Protein AF-A0A2M6GH46-F1 (afdb_monomer_lite)

Foldseek 3Di:
DEEAELPDLDPPDCSVVVSVVVVVVCVVVVHDYYYHYPVPDDPCCVVPDVPPNPPNDPVPD

Structure (mmCIF, N/CA/C/O backbone):
data_AF-A0A2M6GH46-F1
#
_entry.id   AF-A0A2M6GH46-F1
#
loop_
_atom_site.group_PDB
_atom_site.id
_atom_site.type_symbol
_atom_site.label_atom_id
_atom_site.label_alt_id
_atom_site.label_comp_id
_atom_site.label_asym_id
_atom_site.label_entity_id
_atom_site.label_seq_id
_atom_site.pdbx_PDB_ins_code
_atom_site.Cartn_x
_atom_site.Cartn_y
_atom_site.Cartn_z
_atom_site.occupancy
_atom_site.B_iso_or_equiv
_atom_site.auth_seq_id
_atom_site.auth_comp_id
_atom_site.auth_asym_id
_atom_site.auth_atom_id
_atom_site.pdbx_PDB_model_num
ATOM 1 N N . MET A 1 1 ? -13.374 2.069 2.909 1.00 88.62 1 MET A N 1
ATOM 2 C CA . MET A 1 1 ? -11.993 1.564 3.044 1.00 88.62 1 MET A CA 1
ATOM 3 C C . MET A 1 1 ? -11.092 2.428 2.181 1.00 88.62 1 MET A C 1
ATOM 5 O O . MET A 1 1 ? -11.413 2.599 1.012 1.00 88.62 1 MET A O 1
ATOM 9 N N . ILE A 1 2 ? -10.043 3.021 2.751 1.00 97.69 2 ILE A N 1
ATOM 10 C CA . ILE A 1 2 ? -9.089 3.872 2.020 1.00 97.69 2 ILE A CA 1
ATOM 11 C C . ILE A 1 2 ? -7.845 3.050 1.681 1.00 97.69 2 ILE A C 1
ATOM 13 O O . ILE A 1 2 ? -7.288 2.394 2.554 1.00 97.69 2 ILE A O 1
ATOM 17 N N . THR A 1 3 ? -7.393 3.102 0.431 1.00 97.94 3 THR A N 1
ATOM 18 C CA . THR A 1 3 ? -6.118 2.494 0.026 1.00 97.94 3 THR A CA 1
ATOM 19 C C . THR A 1 3 ? -5.110 3.603 -0.222 1.00 97.94 3 THR A C 1
ATOM 21 O O . THR A 1 3 ? -5.342 4.465 -1.068 1.00 97.94 3 THR A O 1
ATOM 24 N N . ILE A 1 4 ? -4.004 3.586 0.514 1.00 97.88 4 ILE A N 1
ATOM 25 C CA . ILE A 1 4 ? -2.866 4.478 0.294 1.00 97.88 4 ILE A CA 1
ATOM 26 C C . ILE A 1 4 ? -1.882 3.746 -0.615 1.00 97.88 4 ILE A C 1
ATOM 28 O O . ILE A 1 4 ? -1.471 2.633 -0.302 1.00 97.88 4 ILE A O 1
ATOM 32 N N . ILE A 1 5 ? -1.506 4.358 -1.737 1.00 95.88 5 ILE A N 1
ATOM 33 C CA . ILE A 1 5 ? -0.566 3.766 -2.696 1.00 95.88 5 ILE A CA 1
ATOM 34 C C . ILE A 1 5 ? 0.795 4.452 -2.541 1.00 95.88 5 ILE A C 1
ATOM 36 O O . ILE A 1 5 ? 0.923 5.644 -2.827 1.00 95.88 5 ILE A O 1
ATOM 40 N N . SER A 1 6 ? 1.822 3.707 -2.120 1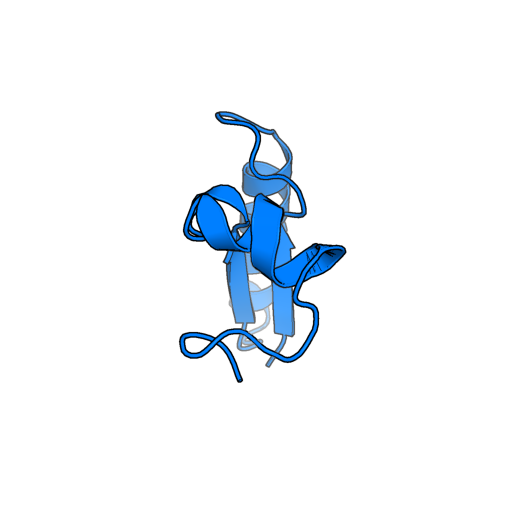.00 95.31 6 SER A N 1
ATOM 41 C CA . SER A 1 6 ? 3.221 4.157 -2.176 1.00 95.31 6 SER A CA 1
ATOM 42 C C . SER A 1 6 ? 3.709 4.025 -3.618 1.00 95.31 6 SER A C 1
ATOM 44 O O . SER A 1 6 ? 4.134 2.963 -4.058 1.00 95.31 6 SER A O 1
ATOM 46 N N . GLY A 1 7 ? 3.577 5.114 -4.381 1.00 91.44 7 GLY A N 1
ATOM 47 C CA . GLY A 1 7 ? 3.693 5.149 -5.846 1.00 91.44 7 GLY A CA 1
ATOM 48 C C . GLY A 1 7 ? 5.093 4.955 -6.438 1.00 91.44 7 GLY A C 1
ATOM 49 O O . GLY A 1 7 ? 5.344 5.397 -7.556 1.00 91.44 7 GLY A O 1
ATOM 50 N N . THR A 1 8 ? 6.025 4.332 -5.723 1.00 88.75 8 THR A N 1
ATOM 51 C CA . THR A 1 8 ? 7.371 4.050 -6.225 1.00 88.75 8 THR A CA 1
ATOM 52 C C . THR A 1 8 ? 7.838 2.679 -5.764 1.00 88.75 8 THR A C 1
ATOM 54 O O . THR A 1 8 ? 7.627 2.297 -4.623 1.00 88.75 8 THR A O 1
ATOM 57 N N . ASN A 1 9 ? 8.507 1.952 -6.654 1.00 88.69 9 ASN A N 1
ATOM 58 C CA . ASN A 1 9 ? 9.181 0.690 -6.355 1.00 88.69 9 ASN A CA 1
ATOM 59 C C . ASN A 1 9 ? 10.679 0.884 -6.056 1.00 88.69 9 ASN A C 1
ATOM 61 O O . ASN A 1 9 ? 11.438 -0.083 -6.022 1.00 88.69 9 ASN A O 1
ATOM 65 N N . ARG A 1 10 ? 11.140 2.134 -5.886 1.00 88.81 10 ARG A N 1
ATOM 66 C CA . ARG A 1 10 ? 12.530 2.425 -5.527 1.00 88.81 10 ARG A CA 1
ATOM 67 C C . ARG A 1 10 ? 12.777 1.977 -4.077 1.00 88.81 10 ARG A C 1
ATOM 69 O O . ARG A 1 10 ? 12.114 2.499 -3.179 1.00 88.81 10 ARG A O 1
ATOM 76 N N . PRO A 1 11 ? 13.767 1.103 -3.815 1.00 87.25 11 PRO A N 1
ATOM 77 C CA . PRO A 1 11 ? 14.139 0.734 -2.454 1.00 87.25 11 PRO A CA 1
ATOM 78 C C . PRO A 1 11 ? 14.460 1.959 -1.596 1.00 87.25 11 PRO A C 1
ATOM 80 O O . PRO A 1 11 ? 15.098 2.902 -2.070 1.00 87.25 11 PRO A O 1
ATOM 83 N N . GLN A 1 12 ? 14.035 1.922 -0.330 1.00 88.75 12 GLN A N 1
ATOM 84 C CA . GLN A 1 12 ? 14.270 2.986 0.658 1.00 88.75 12 GLN A CA 1
ATOM 85 C C . GLN A 1 12 ? 13.666 4.352 0.278 1.00 88.75 12 GLN A C 1
ATOM 87 O O . GLN A 1 12 ? 14.173 5.400 0.677 1.00 88.75 12 GLN A O 1
ATOM 92 N N . ALA A 1 13 ? 12.585 4.376 -0.506 1.00 91.81 13 ALA A N 1
ATOM 93 C CA . ALA A 1 13 ? 11.888 5.618 -0.804 1.00 91.81 13 ALA A CA 1
ATOM 94 C C . ALA A 1 13 ? 11.147 6.175 0.424 1.00 91.81 13 ALA A C 1
ATOM 96 O O . ALA A 1 13 ? 10.418 5.461 1.112 1.00 91.81 13 ALA A O 1
ATOM 97 N N . ASN A 1 14 ? 11.222 7.496 0.619 1.00 95.25 14 ASN A N 1
ATOM 98 C CA . ASN A 1 14 ? 10.462 8.196 1.664 1.00 95.25 14 ASN A CA 1
ATOM 99 C C . ASN A 1 14 ? 8.937 8.097 1.476 1.00 95.25 14 ASN A C 1
ATOM 101 O O . ASN A 1 14 ? 8.190 8.375 2.409 1.00 95.25 14 ASN A O 1
ATOM 105 N N . ALA A 1 15 ? 8.463 7.702 0.288 1.00 95.44 15 ALA A N 1
ATOM 106 C CA . ALA A 1 15 ? 7.040 7.534 0.001 1.00 95.44 15 ALA A CA 1
ATOM 107 C C . ALA A 1 15 ? 6.366 6.546 0.967 1.00 95.44 15 ALA A C 1
ATOM 109 O O . ALA A 1 15 ? 5.273 6.839 1.450 1.00 95.44 15 ALA A O 1
ATOM 110 N N . ARG A 1 16 ? 7.039 5.438 1.319 1.00 95.56 16 ARG A N 1
ATOM 111 C CA . ARG A 1 16 ? 6.504 4.461 2.276 1.00 95.56 16 ARG A CA 1
ATOM 112 C C . ARG A 1 16 ? 6.369 5.047 3.683 1.00 95.56 16 ARG A C 1
ATOM 114 O O . ARG A 1 16 ? 5.330 4.883 4.306 1.00 95.56 16 ARG A O 1
ATOM 121 N N . ILE A 1 17 ? 7.355 5.831 4.126 1.00 96.38 17 ILE A N 1
ATOM 122 C CA . ILE A 1 17 ? 7.308 6.532 5.421 1.00 96.38 17 ILE A CA 1
ATOM 123 C C . ILE A 1 17 ? 6.085 7.455 5.488 1.00 96.38 17 ILE A C 1
ATOM 125 O O . ILE A 1 17 ? 5.343 7.440 6.466 1.00 96.38 17 ILE A O 1
ATOM 129 N N . ILE A 1 18 ? 5.844 8.245 4.437 1.00 97.62 18 ILE A N 1
ATOM 130 C CA . ILE A 1 18 ? 4.673 9.129 4.384 1.00 97.62 18 ILE A CA 1
ATOM 131 C C . ILE A 1 18 ? 3.370 8.318 4.353 1.00 97.62 18 ILE A C 1
ATOM 133 O O . ILE A 1 18 ? 2.421 8.679 5.048 1.0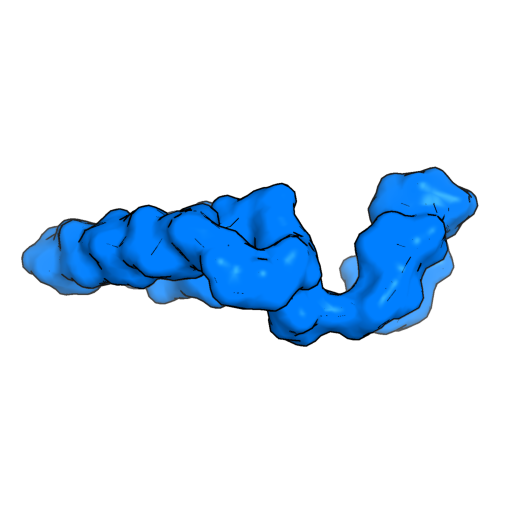0 97.62 18 ILE A O 1
ATOM 137 N N . ALA A 1 19 ? 3.319 7.217 3.599 1.00 97.62 19 ALA A N 1
ATOM 138 C CA . ALA A 1 19 ? 2.148 6.344 3.550 1.00 97.62 19 ALA A CA 1
ATOM 139 C C . ALA A 1 19 ? 1.789 5.776 4.934 1.00 97.62 19 ALA A C 1
ATOM 141 O O . ALA A 1 19 ? 0.624 5.836 5.330 1.00 97.62 19 ALA A O 1
ATOM 142 N N . ASP A 1 20 ? 2.783 5.310 5.693 1.00 97.44 20 ASP A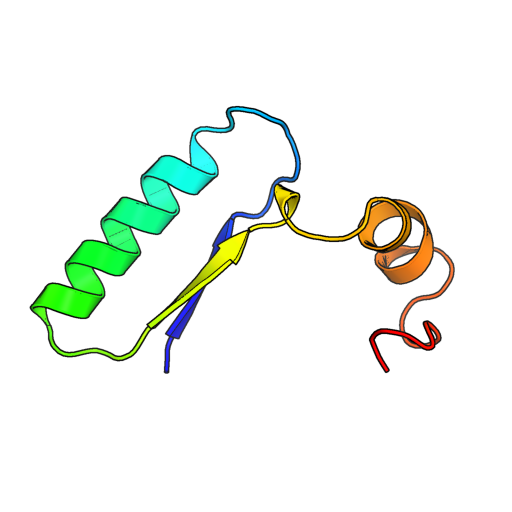 N 1
ATOM 143 C CA . ASP A 1 20 ? 2.588 4.767 7.040 1.00 97.44 20 ASP A CA 1
ATOM 144 C C . ASP A 1 20 ? 2.101 5.846 8.030 1.00 97.44 20 ASP A C 1
ATOM 146 O O . ASP A 1 20 ? 1.220 5.578 8.850 1.00 97.44 20 ASP A O 1
ATOM 150 N N . ILE A 1 21 ? 2.591 7.092 7.915 1.00 98.44 21 ILE A N 1
ATOM 151 C CA . ILE A 1 21 ? 2.101 8.225 8.725 1.00 98.44 21 ILE A CA 1
ATOM 152 C C . ILE A 1 21 ? 0.601 8.452 8.487 1.00 98.44 21 ILE A C 1
ATOM 154 O O . ILE A 1 21 ? -0.172 8.561 9.441 1.00 98.44 21 ILE A O 1
ATOM 158 N N . TYR A 1 22 ? 0.162 8.498 7.226 1.00 98.31 22 TYR A N 1
ATOM 159 C CA . TYR A 1 22 ? -1.257 8.689 6.911 1.00 98.31 22 TYR A CA 1
ATOM 160 C C . TYR A 1 22 ? -2.117 7.486 7.313 1.00 98.31 22 TYR A C 1
ATOM 162 O O . TYR A 1 22 ? -3.230 7.685 7.802 1.00 98.31 22 TYR A O 1
ATOM 170 N N . ALA A 1 23 ? -1.615 6.257 7.170 1.00 98.44 23 ALA A N 1
ATOM 171 C CA . ALA A 1 23 ? -2.296 5.063 7.670 1.00 98.44 23 ALA A CA 1
ATOM 172 C C . ALA A 1 23 ? -2.526 5.151 9.190 1.00 98.44 23 ALA A C 1
ATOM 174 O O . ALA A 1 23 ? -3.633 4.891 9.666 1.00 98.44 23 ALA A O 1
ATOM 175 N N . GLY A 1 24 ? -1.524 5.618 9.945 1.00 98.62 24 GLY A N 1
ATOM 176 C CA . GLY A 1 24 ? -1.642 5.909 11.377 1.00 98.62 24 GLY A CA 1
ATOM 177 C C . GLY A 1 24 ? -2.755 6.91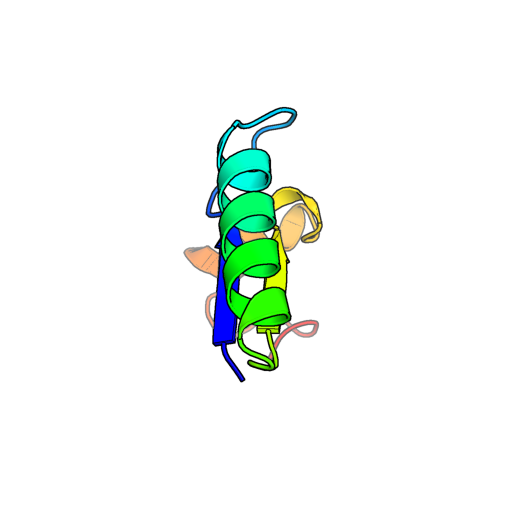4 11.692 1.00 98.62 24 GLY A C 1
ATOM 178 O O . GLY A 1 24 ? -3.640 6.621 12.494 1.00 98.62 24 GLY A O 1
ATOM 179 N N . LEU A 1 25 ? -2.787 8.051 10.990 1.00 98.69 25 LEU A N 1
ATOM 180 C CA . LEU A 1 25 ? -3.828 9.077 11.166 1.00 98.69 25 LEU A CA 1
ATOM 181 C C . LEU A 1 25 ? -5.245 8.562 10.861 1.00 98.69 25 LEU A C 1
ATOM 183 O O . LEU A 1 25 ? -6.220 9.016 11.471 1.00 98.69 25 LEU A O 1
ATOM 187 N N . LEU A 1 26 ? -5.382 7.647 9.901 1.00 98.56 26 LEU A N 1
ATOM 188 C CA . LEU A 1 26 ? -6.656 7.003 9.578 1.00 98.56 26 LEU A CA 1
ATOM 189 C C . LEU A 1 26 ? -7.058 5.989 10.654 1.00 98.56 26 LEU A C 1
ATOM 191 O O . LEU A 1 26 ? -8.220 5.978 11.065 1.00 98.56 26 LEU A O 1
ATOM 195 N N . ASN A 1 27 ? -6.103 5.206 11.165 1.00 98.38 27 ASN A N 1
ATOM 196 C CA . ASN A 1 27 ? -6.322 4.276 12.275 1.00 98.38 27 ASN A CA 1
ATOM 197 C C . ASN A 1 27 ? -6.802 5.003 13.539 1.00 98.38 27 ASN A C 1
ATOM 199 O O . ASN A 1 27 ? -7.781 4.577 14.148 1.00 98.38 27 ASN A O 1
ATOM 203 N N . GLU A 1 28 ? -6.192 6.140 13.887 1.00 98.56 28 GLU A N 1
ATOM 204 C CA . GLU A 1 28 ? -6.612 6.989 15.016 1.00 98.56 28 GLU A CA 1
ATOM 205 C C . GLU A 1 28 ? -8.067 7.471 14.902 1.00 98.56 28 GLU A C 1
ATOM 207 O O . GLU A 1 28 ? -8.738 7.701 15.905 1.00 98.56 28 GLU A O 1
ATOM 212 N N . ARG A 1 29 ? -8.577 7.609 13.674 1.00 98.31 29 ARG A N 1
ATOM 213 C CA . ARG A 1 29 ? -9.958 8.026 13.385 1.00 98.31 29 ARG A CA 1
ATOM 214 C C . ARG A 1 29 ? -10.926 6.850 13.253 1.00 98.31 29 ARG A C 1
ATOM 216 O O . ARG A 1 29 ? -12.083 7.061 12.901 1.00 98.31 29 ARG A O 1
ATOM 223 N N . GLY A 1 30 ? -10.465 5.621 13.486 1.00 98.25 30 GLY A N 1
ATOM 224 C CA . GLY A 1 30 ? -11.258 4.409 13.281 1.00 98.25 30 GLY A CA 1
ATOM 225 C C . GLY A 1 30 ? -11.597 4.144 11.811 1.00 98.25 30 GLY A C 1
ATOM 226 O O . GLY A 1 30 ? -12.567 3.450 11.516 1.00 98.25 30 GLY A O 1
ATOM 227 N N . ILE A 1 31 ? -10.830 4.708 10.872 1.00 98.56 31 ILE A N 1
ATOM 228 C CA . ILE A 1 31 ? -11.070 4.553 9.437 1.00 98.56 31 ILE A CA 1
ATOM 229 C C . ILE A 1 31 ? -10.278 3.354 8.924 1.00 98.56 31 ILE A C 1
ATOM 231 O O . ILE A 1 31 ? -9.047 3.371 8.886 1.00 98.56 31 ILE A O 1
ATOM 235 N N . THR A 1 32 ? -10.990 2.334 8.443 1.00 98.44 32 THR A N 1
ATOM 236 C CA . THR A 1 32 ? -10.379 1.176 7.782 1.00 98.44 32 THR A CA 1
ATOM 237 C C . THR A 1 32 ? -9.554 1.615 6.577 1.00 98.44 32 THR A C 1
ATOM 239 O O . THR A 1 32 ? -10.079 2.213 5.625 1.00 98.44 32 THR A O 1
ATOM 242 N N . ASN A 1 33 ? -8.273 1.271 6.603 1.00 98.44 33 ASN A N 1
ATOM 243 C CA . ASN A 1 33 ? -7.328 1.586 5.550 1.00 98.44 33 ASN A CA 1
ATOM 244 C C . ASN A 1 33 ? -6.340 0.438 5.315 1.00 98.44 33 ASN A C 1
ATOM 246 O O . ASN A 1 33 ? -6.233 -0.477 6.129 1.00 98.44 33 ASN A O 1
ATOM 250 N N . GLN A 1 34 ? -5.651 0.502 4.181 1.00 97.75 34 GLN A N 1
ATOM 251 C CA . GLN A 1 34 ? -4.549 -0.384 3.823 1.00 97.75 34 GLN A CA 1
ATOM 252 C C . GLN A 1 34 ? -3.489 0.394 3.037 1.00 97.75 34 GLN A C 1
ATOM 254 O O . GLN A 1 34 ? -3.804 1.398 2.388 1.00 97.75 34 GLN A O 1
ATOM 259 N N . VAL A 1 35 ? -2.250 -0.095 3.062 1.00 96.81 35 VAL A N 1
ATOM 260 C CA . VAL A 1 35 ? -1.141 0.436 2.261 1.00 96.81 35 VAL A CA 1
ATOM 261 C C . VAL A 1 35 ? -0.798 -0.574 1.170 1.00 96.81 35 VAL A C 1
ATOM 263 O O . VAL A 1 35 ? -0.510 -1.729 1.470 1.00 96.81 35 VAL A O 1
ATOM 266 N N . LEU A 1 36 ? -0.828 -0.128 -0.085 1.00 94.56 36 LEU A N 1
ATOM 267 C CA . LEU A 1 36 ? -0.294 -0.853 -1.234 1.00 94.56 36 LEU A CA 1
ATOM 268 C C . LEU A 1 36 ? 1.060 -0.245 -1.599 1.00 94.56 36 LEU A C 1
ATOM 270 O O . LEU A 1 36 ? 1.121 0.907 -2.036 1.00 94.56 36 LEU A O 1
ATOM 274 N N . ASP A 1 37 ? 2.137 -1.004 -1.428 1.00 92.56 37 ASP A N 1
ATOM 275 C CA . ASP A 1 37 ? 3.481 -0.557 -1.782 1.00 92.56 37 ASP A CA 1
ATOM 276 C C . ASP A 1 37 ? 3.926 -1.157 -3.108 1.00 92.56 37 ASP A C 1
ATOM 278 O O . ASP A 1 37 ? 3.917 -2.375 -3.283 1.00 92.56 37 ASP A O 1
ATOM 282 N N . LEU A 1 38 ? 4.314 -0.305 -4.061 1.00 90.38 38 LEU A N 1
ATOM 283 C CA . LEU A 1 38 ? 4.731 -0.784 -5.378 1.00 90.38 38 LEU A CA 1
ATOM 284 C C . LEU A 1 38 ? 6.041 -1.583 -5.320 1.00 90.38 38 LEU A C 1
ATOM 286 O O . LEU A 1 38 ? 6.343 -2.291 -6.277 1.00 90.38 38 LEU A O 1
ATOM 290 N N . ILE A 1 39 ? 6.814 -1.487 -4.231 1.00 89.56 39 ILE A N 1
ATOM 291 C CA . ILE A 1 39 ? 7.999 -2.331 -4.021 1.00 89.56 39 ILE A CA 1
ATOM 292 C C . ILE A 1 39 ? 7.648 -3.800 -3.747 1.00 89.56 39 ILE A C 1
ATOM 294 O O . ILE A 1 39 ? 8.443 -4.678 -4.067 1.00 89.56 39 ILE A O 1
ATOM 298 N N . ASP A 1 40 ? 6.464 -4.060 -3.187 1.00 88.75 40 ASP A N 1
ATOM 299 C CA . ASP A 1 40 ? 6.000 -5.410 -2.846 1.00 88.75 40 ASP A CA 1
ATOM 300 C C . ASP A 1 40 ? 5.378 -6.116 -4.063 1.00 88.75 40 ASP A C 1
ATOM 302 O O . ASP A 1 40 ? 5.041 -7.301 -4.011 1.00 88.75 40 ASP A O 1
ATOM 306 N N . LEU A 1 41 ? 5.217 -5.393 -5.177 1.00 86.00 41 LEU A N 1
ATOM 307 C CA . LEU A 1 41 ? 4.686 -5.950 -6.409 1.00 86.00 41 LEU A CA 1
ATOM 308 C C . LEU A 1 41 ? 5.758 -6.753 -7.156 1.00 86.00 41 LEU A C 1
ATOM 310 O O . LEU A 1 41 ? 6.927 -6.360 -7.182 1.00 86.00 41 LEU A O 1
ATOM 314 N N . PRO A 1 42 ? 5.365 -7.851 -7.825 1.00 83.19 42 PRO A N 1
ATOM 315 C CA . PRO A 1 42 ? 6.262 -8.604 -8.689 1.00 83.19 42 PRO A CA 1
ATOM 316 C C . PRO A 1 42 ? 6.981 -7.709 -9.711 1.00 83.19 42 PRO A C 1
ATOM 318 O O . PRO A 1 42 ? 6.393 -6.797 -10.292 1.00 83.19 42 PRO A O 1
ATOM 321 N N . ASN A 1 43 ? 8.269 -7.963 -9.956 1.00 73.56 43 ASN A N 1
ATOM 322 C CA . ASN A 1 43 ? 9.078 -7.137 -10.865 1.00 73.56 43 ASN A CA 1
ATOM 323 C C . ASN A 1 43 ? 8.519 -7.088 -12.302 1.00 73.56 43 ASN A C 1
ATOM 325 O O . ASN A 1 43 ? 8.673 -6.087 -13.006 1.00 73.56 43 ASN A O 1
ATOM 329 N N . ASP A 1 44 ? 7.860 -8.160 -12.735 1.00 72.12 44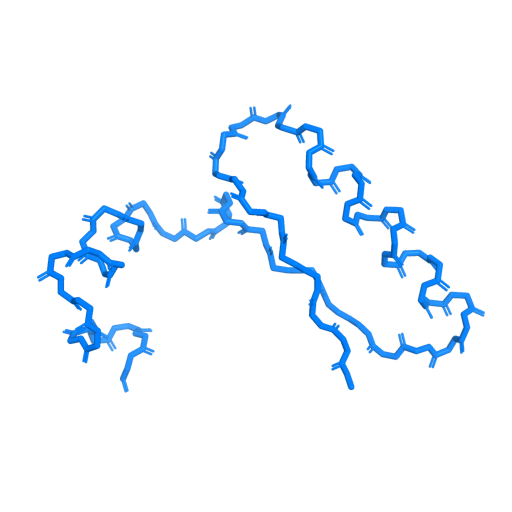 ASP A N 1
ATOM 330 C CA . ASP A 1 44 ? 7.186 -8.275 -14.028 1.00 72.12 44 ASP A CA 1
ATOM 331 C C . ASP A 1 44 ? 5.876 -7.472 -14.101 1.00 72.12 44 ASP A C 1
ATOM 333 O O . ASP A 1 44 ? 5.468 -7.084 -15.202 1.00 72.12 44 ASP A O 1
ATOM 337 N N . PHE A 1 45 ? 5.273 -7.115 -12.963 1.00 70.19 45 PHE A N 1
ATOM 338 C CA . PHE A 1 45 ? 4.071 -6.284 -12.898 1.00 70.19 45 PHE A CA 1
ATOM 339 C C . PHE A 1 45 ? 4.311 -4.897 -13.497 1.00 70.19 45 PHE A C 1
ATOM 341 O O . PHE A 1 45 ? 3.603 -4.450 -14.400 1.00 70.19 45 PHE A O 1
ATOM 348 N N . ILE A 1 46 ? 5.354 -4.208 -13.032 1.00 63.62 46 ILE A N 1
ATOM 349 C CA . ILE A 1 46 ? 5.614 -2.828 -13.458 1.00 63.62 46 ILE A CA 1
ATOM 350 C C . ILE A 1 46 ? 6.152 -2.795 -14.891 1.00 63.62 46 ILE A C 1
ATOM 352 O O . ILE A 1 46 ? 5.814 -1.896 -15.660 1.00 63.62 46 ILE A O 1
ATOM 356 N N . GLN A 1 47 ? 6.969 -3.780 -15.273 1.00 62.31 47 GLN A N 1
ATOM 357 C CA . GLN A 1 47 ? 7.625 -3.795 -16.581 1.00 62.31 47 GLN A CA 1
ATOM 358 C C . GLN A 1 47 ? 6.718 -4.289 -17.711 1.00 62.31 47 GLN A C 1
ATOM 360 O O . GLN A 1 47 ? 6.784 -3.759 -18.820 1.00 62.31 47 GLN A O 1
ATOM 365 N N . THR A 1 48 ? 5.875 -5.293 -17.456 1.00 61.03 48 THR A N 1
ATOM 366 C CA . THR A 1 48 ? 5.068 -5.924 -18.509 1.00 61.03 48 THR A CA 1
ATOM 367 C C . THR A 1 48 ? 3.578 -5.680 -18.335 1.00 61.03 48 THR A C 1
ATOM 369 O O . THR A 1 48 ? 2.927 -5.355 -19.325 1.00 61.03 48 THR A O 1
ATOM 372 N N . ALA A 1 49 ? 3.041 -5.743 -17.112 1.00 58.47 49 ALA A N 1
ATOM 373 C CA . ALA A 1 49 ? 1.600 -5.641 -16.885 1.00 58.47 49 ALA A CA 1
ATOM 374 C C . ALA A 1 49 ? 1.060 -4.207 -17.016 1.00 58.47 49 ALA A C 1
ATOM 376 O O . ALA A 1 49 ? -0.034 -4.036 -17.535 1.00 58.47 49 ALA A O 1
ATOM 377 N N . LEU A 1 50 ? 1.805 -3.170 -16.606 1.00 65.25 50 LEU A N 1
ATOM 378 C CA . LEU A 1 50 ? 1.313 -1.781 -16.681 1.00 65.25 50 LEU A CA 1
ATOM 379 C C . LEU A 1 50 ? 1.410 -1.151 -18.076 1.00 65.25 50 LEU A C 1
ATOM 381 O O . LEU A 1 50 ? 0.549 -0.358 -18.450 1.00 65.25 50 LEU A O 1
ATOM 385 N N . TYR A 1 51 ? 2.450 -1.484 -18.844 1.00 66.06 51 TYR A N 1
ATOM 386 C CA . TYR A 1 51 ? 2.703 -0.841 -20.137 1.00 66.06 51 TYR A CA 1
ATOM 387 C C . TYR A 1 51 ? 2.382 -1.757 -21.317 1.00 66.06 51 TYR A C 1
ATOM 389 O O . TYR A 1 51 ? 1.489 -1.462 -22.106 1.00 66.06 51 TYR A O 1
ATOM 397 N N . LYS A 1 52 ? 3.120 -2.866 -21.459 1.00 58.56 52 LYS A N 1
ATOM 398 C CA . LYS A 1 52 ? 3.088 -3.693 -22.675 1.00 58.56 52 LYS A CA 1
ATOM 399 C C . LYS A 1 52 ? 1.855 -4.603 -22.760 1.00 58.56 52 LYS A C 1
ATOM 401 O O . LYS A 1 52 ? 1.370 -4.837 -23.859 1.00 58.56 52 LYS A O 1
ATOM 406 N N . ASN A 1 53 ? 1.347 -5.065 -21.617 1.00 61.84 53 ASN A N 1
ATOM 407 C CA . ASN A 1 53 ? 0.251 -6.031 -21.486 1.00 61.84 53 ASN A CA 1
ATOM 408 C C . ASN A 1 53 ? -0.877 -5.495 -20.582 1.00 61.84 53 ASN A C 1
ATOM 410 O O . ASN A 1 53 ? -1.474 -6.257 -19.817 1.00 61.84 53 ASN A O 1
ATOM 414 N N . CYS A 1 54 ? -1.145 -4.186 -20.628 1.00 64.69 54 CYS A N 1
ATOM 415 C CA . CYS A 1 54 ? -2.197 -3.565 -19.819 1.00 64.69 54 CYS A CA 1
ATOM 416 C C . CYS A 1 54 ? -3.540 -4.287 -20.025 1.00 64.69 54 CYS A C 1
ATOM 418 O O . CYS A 1 54 ? -4.027 -4.393 -21.150 1.00 64.69 54 CYS A O 1
ATOM 420 N N . GLY A 1 55 ? -4.105 -4.824 -18.939 1.00 65.56 55 GLY A N 1
ATOM 421 C CA . GLY A 1 55 ? -5.363 -5.579 -18.948 1.00 65.56 55 GLY A CA 1
ATOM 422 C C . GLY A 1 55 ? -5.280 -7.037 -19.428 1.00 65.56 55 GLY A C 1
ATOM 423 O O . GLY A 1 55 ? -6.321 -7.654 -19.623 1.00 65.56 55 GLY A O 1
ATOM 424 N N . GLN A 1 56 ? -4.082 -7.593 -19.654 1.00 69.81 56 GLN A N 1
ATOM 425 C CA . GLN A 1 56 ? -3.898 -8.944 -20.223 1.00 69.81 56 GLN A CA 1
ATOM 426 C C . GLN A 1 56 ? -2.978 -9.852 -19.389 1.00 69.81 56 GLN A C 1
ATOM 428 O O . GLN A 1 56 ? -2.444 -10.835 -19.895 1.00 69.81 56 GLN A O 1
ATOM 433 N N . HIS A 1 57 ? -2.749 -9.526 -18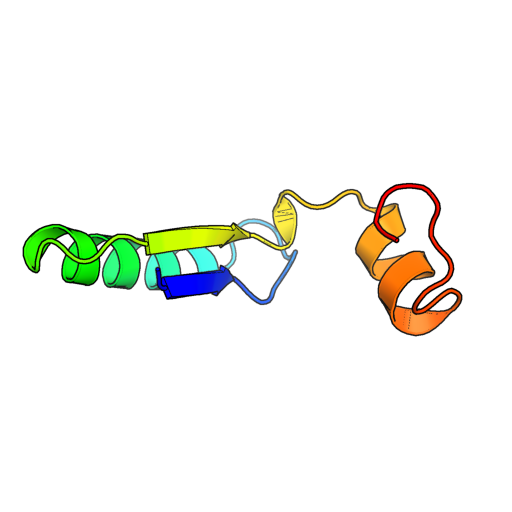.116 1.00 68.56 57 HIS A N 1
ATOM 434 C CA . HIS A 1 57 ? -1.867 -10.311 -17.249 1.00 68.56 57 HIS A CA 1
ATOM 435 C C . HIS A 1 57 ? -2.652 -11.341 -16.423 1.00 68.56 57 HIS A C 1
ATOM 437 O O . HIS A 1 57 ? -3.464 -10.934 -15.594 1.00 68.56 57 HIS A O 1
ATOM 443 N N . GLU A 1 58 ? -2.346 -12.637 -16.584 1.00 69.19 58 GLU A N 1
ATOM 444 C CA . GLU A 1 58 ? -3.051 -13.771 -15.939 1.00 69.19 58 GLU A CA 1
ATOM 445 C C . GLU A 1 58 ? -3.075 -13.708 -14.400 1.00 69.19 58 GLU A C 1
ATOM 447 O O . GLU A 1 58 ? -3.990 -14.214 -13.765 1.00 69.19 58 GLU A O 1
ATOM 452 N N . GLY A 1 59 ? -2.071 -13.081 -13.780 1.00 67.00 59 GLY A N 1
ATOM 453 C CA . GLY A 1 59 ? -2.018 -12.898 -12.322 1.00 67.00 59 GLY A CA 1
ATOM 454 C C . GLY A 1 59 ? -2.832 -11.723 -11.756 1.00 67.00 59 GLY A C 1
ATOM 455 O O . GLY A 1 59 ? -2.954 -11.630 -10.537 1.00 67.00 59 GLY A O 1
ATOM 456 N N . PHE A 1 60 ? -3.342 -10.809 -12.594 1.00 62.72 60 PHE A N 1
ATOM 457 C CA . PHE A 1 60 ? -3.960 -9.549 -12.133 1.00 62.72 60 PHE A CA 1
ATOM 458 C C . PHE A 1 60 ? -5.310 -9.204 -12.790 1.00 62.72 60 PHE A C 1
ATOM 460 O O . PHE A 1 60 ? -5.977 -8.300 -12.288 1.00 62.72 60 PHE A O 1
ATOM 467 N N . ASN A 1 61 ? -5.708 -9.880 -13.878 1.00 61.59 61 ASN A N 1
ATOM 468 C CA . ASN A 1 61 ? -7.009 -9.728 -14.556 1.00 61.59 61 ASN A CA 1
ATOM 469 C C . ASN A 1 61 ? -7.709 -11.082 -14.636 1.00 61.59 61 ASN A C 1
ATOM 471 O O . ASN A 1 61 ? -8.948 -11.100 -14.479 1.00 61.59 61 ASN A O 1
#

Radius of gyration: 13.77 Å; chains: 1; bounding box: 26×23×38 Å

pLDDT: mean 85.51, std 14.22, range [58.47, 98.69]

Sequence (61 aa):
MITIISGTNRPQANARIIADIYAGLLNERGITNQVLDLIDLPNDFIQTALYKNCGQHEGFN

Secondary structure (DSSP, 8-state):
-EEEEE----TT-HHHHHHHHHHHHHHHTT--EEEEEGGGS-HHIIIIITTTTTT--TTT-